Protein AF-A0A538D879-F1 (afdb_monomer)

Structure (mmCIF, N/CA/C/O backbone):
data_AF-A0A538D879-F1
#
_entry.id   AF-A0A538D879-F1
#
loop_
_atom_site.group_PDB
_atom_site.id
_atom_site.type_symbol
_atom_site.label_atom_id
_atom_site.label_alt_id
_atom_site.label_comp_id
_atom_site.label_asym_id
_atom_site.label_entity_id
_atom_site.label_seq_id
_atom_site.pdbx_PDB_ins_code
_atom_site.Cartn_x
_atom_site.Cartn_y
_atom_site.Cartn_z
_atom_site.occupancy
_atom_site.B_iso_or_equiv
_atom_site.auth_seq_id
_atom_site.auth_comp_id
_atom_site.auth_asym_id
_atom_site.auth_atom_id
_atom_site.pdbx_PDB_model_num
ATOM 1 N N . MET A 1 1 ? -11.101 14.309 -35.188 1.00 43.38 1 MET A N 1
ATOM 2 C CA . MET A 1 1 ? -10.071 13.669 -34.346 1.00 43.38 1 MET A CA 1
ATOM 3 C C . MET A 1 1 ? -10.654 13.557 -32.946 1.00 43.38 1 MET A C 1
ATOM 5 O O . MET A 1 1 ? -10.761 14.576 -32.281 1.00 43.38 1 MET A O 1
ATOM 9 N N . SER A 1 2 ? -1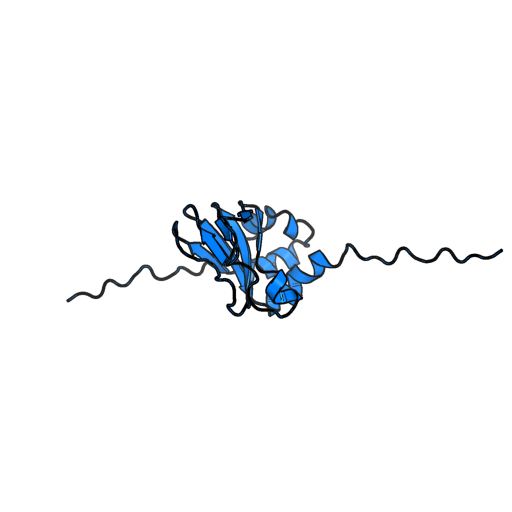1.163 12.385 -32.556 1.00 38.22 2 SER A N 1
ATOM 10 C CA . SER A 1 2 ? -11.728 12.187 -31.212 1.00 38.22 2 SER A CA 1
ATOM 11 C C . SER A 1 2 ? -10.610 11.841 -30.242 1.00 38.22 2 SER A C 1
ATOM 13 O O . SER A 1 2 ? -9.922 10.843 -30.437 1.00 38.22 2 SER A O 1
ATOM 15 N N . ALA A 1 3 ? -10.440 12.661 -29.209 1.00 38.84 3 ALA A N 1
ATOM 16 C CA . ALA A 1 3 ? -9.651 12.300 -28.045 1.00 38.84 3 ALA A CA 1
ATOM 17 C C . ALA A 1 3 ? -10.378 11.167 -27.306 1.00 38.84 3 ALA A C 1
ATOM 19 O O . ALA A 1 3 ? -11.510 11.340 -26.852 1.00 38.84 3 ALA A O 1
ATOM 20 N N . THR A 1 4 ? -9.750 9.996 -27.219 1.00 37.69 4 THR A N 1
ATOM 21 C CA . THR A 1 4 ? -10.202 8.920 -26.336 1.00 37.69 4 THR A CA 1
ATOM 22 C C . THR A 1 4 ? -10.008 9.401 -24.906 1.00 37.69 4 THR A C 1
ATOM 24 O O . THR A 1 4 ? -8.883 9.480 -24.418 1.00 37.69 4 THR A O 1
ATOM 27 N N . ILE A 1 5 ? -11.104 9.761 -24.242 1.00 48.84 5 ILE A N 1
ATOM 28 C CA . ILE A 1 5 ? -11.124 9.949 -22.794 1.00 48.84 5 ILE A CA 1
ATOM 29 C C . ILE A 1 5 ? -10.801 8.569 -22.210 1.00 48.84 5 ILE A C 1
ATOM 31 O O . ILE A 1 5 ? -11.618 7.651 -22.301 1.00 48.84 5 ILE A O 1
ATOM 35 N N . GLY A 1 6 ? -9.574 8.394 -21.710 1.00 40.31 6 GLY A N 1
ATOM 36 C CA . GLY A 1 6 ? -9.182 7.194 -20.972 1.00 40.31 6 GLY A CA 1
ATOM 37 C C . GLY A 1 6 ? -10.130 6.96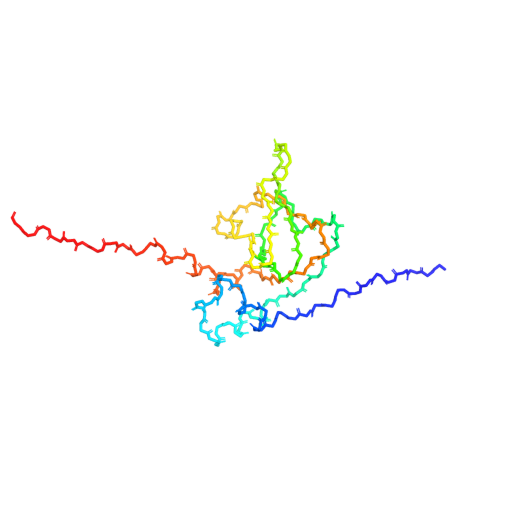0 -19.788 1.00 40.31 6 GLY A C 1
ATOM 38 O O . GLY A 1 6 ? -10.819 7.893 -19.366 1.00 40.31 6 GLY A O 1
ATOM 39 N N . PRO A 1 7 ? -10.224 5.728 -19.260 1.00 42.12 7 PRO A N 1
ATOM 40 C CA . PRO A 1 7 ? -11.117 5.436 -18.147 1.00 42.12 7 PRO A CA 1
ATOM 41 C C . PRO A 1 7 ? -10.826 6.395 -16.989 1.00 42.12 7 PRO A C 1
ATOM 43 O O . PRO A 1 7 ? -9.721 6.421 -16.456 1.00 42.12 7 PRO A O 1
ATOM 46 N N . VAL A 1 8 ? -11.822 7.206 -16.623 1.00 40.94 8 VAL A N 1
ATOM 47 C CA . VAL A 1 8 ? -11.763 8.053 -15.428 1.00 40.94 8 VAL A CA 1
ATOM 48 C C . VAL A 1 8 ? -11.567 7.115 -14.232 1.00 40.94 8 VAL A C 1
ATOM 50 O O . VAL A 1 8 ? -12.420 6.237 -14.042 1.00 40.94 8 VAL A O 1
ATOM 53 N N . PRO A 1 9 ? -10.485 7.244 -13.441 1.00 46.62 9 PRO A N 1
ATOM 54 C CA . PRO A 1 9 ? -10.294 6.426 -12.252 1.00 46.62 9 PRO A CA 1
ATOM 55 C C . PRO A 1 9 ? -11.502 6.610 -11.335 1.00 46.62 9 PRO A C 1
ATOM 57 O O . PRO A 1 9 ? -11.788 7.710 -10.860 1.00 46.62 9 PRO A O 1
ATOM 60 N N . ARG A 1 10 ? -12.275 5.542 -11.123 1.00 49.56 10 ARG A N 1
ATOM 61 C CA . ARG A 1 10 ? -13.370 5.564 -10.154 1.00 49.56 10 ARG A CA 1
ATOM 62 C C . ARG A 1 10 ? -12.740 5.445 -8.776 1.00 49.56 10 ARG A C 1
ATOM 64 O O . ARG A 1 10 ? -12.495 4.338 -8.311 1.00 49.56 10 ARG A O 1
ATOM 71 N N . PHE A 1 11 ? -12.465 6.580 -8.143 1.00 55.25 11 PHE A N 1
ATOM 72 C CA . PHE A 1 11 ? -12.052 6.619 -6.745 1.00 55.25 11 PHE A CA 1
ATOM 73 C C . PHE A 1 11 ? -13.199 6.088 -5.877 1.00 55.25 11 PHE A C 1
ATOM 75 O O . PHE A 1 11 ? -14.130 6.813 -5.536 1.00 55.25 11 PHE A O 1
ATOM 82 N N . ALA A 1 12 ? -13.165 4.798 -5.563 1.00 73.81 12 ALA A N 1
ATOM 83 C CA . ALA A 1 12 ? -14.036 4.192 -4.566 1.00 73.81 12 ALA A CA 1
ATOM 84 C C . ALA A 1 12 ? -13.294 4.166 -3.226 1.00 73.81 12 ALA A C 1
ATOM 86 O O . ALA A 1 12 ? -12.087 3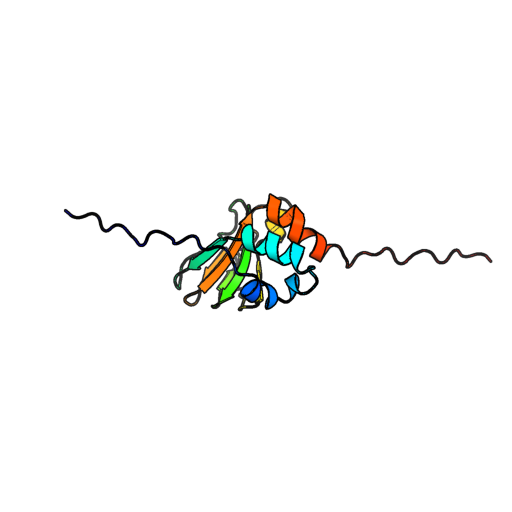.937 -3.194 1.00 73.81 12 ALA A O 1
ATOM 87 N N . THR A 1 13 ? -13.985 4.400 -2.113 1.00 82.12 13 THR A N 1
ATOM 88 C CA . THR A 1 13 ? -13.410 4.139 -0.785 1.00 82.12 13 THR A CA 1
ATOM 89 C C . THR A 1 13 ? -13.215 2.643 -0.582 1.00 82.12 13 THR A C 1
ATOM 91 O O . THR A 1 13 ? -13.950 1.836 -1.161 1.00 82.12 13 THR A O 1
ATOM 94 N N . ALA A 1 14 ? -12.245 2.266 0.249 1.00 84.56 14 ALA A N 1
ATOM 95 C CA . ALA A 1 14 ? -12.164 0.896 0.743 1.00 84.56 14 ALA A CA 1
ATOM 96 C C . ALA A 1 14 ? -13.411 0.564 1.574 1.00 84.56 14 ALA A C 1
ATOM 98 O O . ALA A 1 14 ? -14.027 1.441 2.184 1.00 84.56 14 ALA A O 1
ATOM 99 N N . THR A 1 15 ? -13.806 -0.705 1.596 1.00 89.75 15 THR A N 1
ATOM 100 C CA . THR A 1 15 ? -14.882 -1.164 2.481 1.00 89.75 15 THR A CA 1
ATOM 101 C C . THR A 1 15 ? -14.313 -1.751 3.766 1.00 89.75 15 THR A C 1
ATOM 103 O O . THR A 1 15 ? -13.246 -2.367 3.765 1.00 89.75 15 THR A O 1
ATOM 106 N N . VAL A 1 16 ? -15.066 -1.640 4.863 1.00 90.50 16 VAL A N 1
ATOM 107 C CA . VAL A 1 16 ? -14.719 -2.293 6.137 1.00 90.50 16 VAL A CA 1
ATOM 108 C C . VAL A 1 16 ? -14.520 -3.797 5.939 1.00 90.50 16 VAL A C 1
ATOM 110 O O . VAL A 1 16 ? -13.565 -4.356 6.454 1.00 90.50 16 VAL A O 1
ATOM 113 N N . THR A 1 17 ? -15.356 -4.447 5.125 1.00 90.38 17 THR A N 1
ATOM 114 C CA . THR A 1 17 ? -15.249 -5.883 4.819 1.00 90.38 17 THR A CA 1
ATOM 115 C C . THR A 1 17 ? -13.952 -6.259 4.098 1.00 90.38 17 THR A C 1
ATOM 117 O O . THR A 1 17 ? -13.442 -7.359 4.293 1.00 90.38 17 THR A O 1
ATOM 120 N N . GLU A 1 18 ? -13.426 -5.387 3.236 1.00 91.06 18 GLU A N 1
ATOM 121 C CA . GLU A 1 18 ? -12.132 -5.605 2.581 1.00 91.06 18 GLU A CA 1
ATOM 122 C C . GLU A 1 18 ? -10.985 -5.449 3.581 1.00 91.06 18 GLU A C 1
ATOM 124 O O . GLU A 1 18 ? -10.131 -6.332 3.664 1.00 91.06 18 GLU A O 1
ATOM 129 N N . LEU A 1 19 ? -10.993 -4.372 4.373 1.00 91.75 19 LEU A N 1
ATOM 130 C CA . LEU A 1 19 ? -9.934 -4.107 5.349 1.00 91.75 19 LEU A CA 1
ATOM 131 C C . LEU A 1 19 ? -9.934 -5.119 6.502 1.00 91.75 19 LEU A C 1
ATOM 133 O O . LEU A 1 19 ? -8.871 -5.552 6.932 1.00 91.75 19 LEU A O 1
ATOM 137 N N . ALA A 1 20 ? -11.107 -5.601 6.916 1.00 91.25 20 ALA A N 1
ATOM 138 C CA . ALA A 1 20 ? -11.283 -6.657 7.914 1.00 91.25 20 ALA A CA 1
ATOM 139 C C . ALA A 1 20 ? -10.789 -8.042 7.456 1.00 91.25 20 ALA A C 1
ATOM 141 O O . ALA A 1 20 ? -10.991 -9.019 8.167 1.00 91.25 20 ALA A O 1
ATOM 142 N N . ARG A 1 21 ? -10.183 -8.183 6.273 1.00 89.94 21 ARG A N 1
ATOM 143 C CA . ARG A 1 21 ? -9.474 -9.411 5.861 1.00 89.94 21 ARG A CA 1
ATOM 144 C C . ARG A 1 21 ? -7.959 -9.254 5.890 1.00 89.94 21 ARG A C 1
ATOM 146 O O . ARG A 1 21 ? -7.244 -10.235 5.711 1.00 89.94 21 ARG A O 1
ATOM 153 N N . ILE A 1 22 ? -7.475 -8.032 6.086 1.00 92.50 22 ILE A N 1
ATOM 154 C CA . ILE A 1 22 ? -6.054 -7.733 6.186 1.00 92.50 22 ILE A CA 1
ATOM 155 C C . ILE A 1 22 ? -5.625 -8.053 7.616 1.00 92.50 22 ILE A C 1
ATOM 157 O O . ILE A 1 22 ? -6.217 -7.540 8.567 1.00 92.50 22 ILE A O 1
ATOM 161 N N . GLY A 1 23 ? -4.606 -8.905 7.763 1.00 90.81 23 GLY A N 1
ATOM 162 C CA . GLY A 1 23 ? -4.100 -9.329 9.073 1.00 90.81 23 GLY A CA 1
ATOM 163 C C . GLY A 1 23 ? -3.700 -8.142 9.951 1.00 90.81 23 GLY A C 1
ATOM 164 O O . GLY A 1 23 ? -4.100 -8.085 11.106 1.00 90.81 23 GLY A O 1
ATOM 165 N N . LEU A 1 24 ? -3.027 -7.150 9.354 1.00 90.38 24 LEU A N 1
ATOM 166 C CA . LEU A 1 24 ? -2.605 -5.913 10.020 1.00 90.38 24 LEU A CA 1
ATOM 167 C C . LEU A 1 24 ? -3.765 -5.166 10.699 1.00 90.38 24 LEU A C 1
ATOM 169 O O . LEU A 1 24 ? -3.570 -4.551 11.734 1.00 90.38 24 LEU A O 1
ATOM 173 N N . PHE A 1 25 ? -4.974 -5.211 10.136 1.00 92.94 25 PHE A N 1
ATOM 174 C CA . PHE A 1 25 ? -6.107 -4.411 10.612 1.00 92.94 25 PHE A CA 1
ATOM 175 C C . PHE A 1 25 ? -7.082 -5.180 11.509 1.00 92.94 25 PHE A C 1
ATOM 177 O O . PHE A 1 25 ? -8.100 -4.617 11.907 1.00 92.94 25 PHE A O 1
ATOM 184 N N . GLN A 1 26 ? -6.800 -6.447 11.833 1.00 88.94 26 GLN A N 1
ATOM 185 C CA . GLN A 1 26 ? -7.667 -7.249 12.710 1.00 88.94 26 GLN A CA 1
ATOM 186 C C . GLN A 1 26 ? -7.748 -6.703 14.137 1.00 88.94 26 GLN A C 1
ATOM 188 O O . GLN A 1 26 ? -8.748 -6.912 14.817 1.00 88.94 26 GLN A O 1
ATOM 193 N N . GLU A 1 27 ? -6.701 -6.017 14.585 1.00 85.25 27 GLU A N 1
ATOM 194 C CA . GLU A 1 27 ? -6.583 -5.499 15.951 1.00 85.25 27 GLU A CA 1
ATOM 195 C C . GLU A 1 27 ? -7.295 -4.150 16.128 1.00 85.25 27 GLU A C 1
ATOM 197 O O . GLU A 1 27 ? -7.482 -3.675 17.248 1.00 85.25 27 GLU A O 1
ATOM 202 N N . LEU A 1 28 ? -7.749 -3.537 15.029 1.00 89.56 28 LEU A N 1
ATOM 203 C CA . LEU A 1 28 ? -8.440 -2.258 15.075 1.00 89.56 28 LEU A CA 1
ATOM 204 C C . LEU A 1 28 ? -9.888 -2.419 15.569 1.00 89.56 28 LEU A C 1
ATOM 206 O O . LEU A 1 28 ? -10.650 -3.216 15.010 1.00 89.56 28 LEU A O 1
ATOM 210 N N . PRO A 1 29 ? -10.337 -1.599 16.540 1.00 93.50 29 PRO A N 1
ATOM 211 C CA . PRO A 1 29 ? -11.747 -1.521 16.902 1.00 93.50 29 PRO A CA 1
ATOM 212 C C . PRO A 1 29 ? -12.617 -1.172 15.687 1.00 93.50 29 PRO A C 1
ATOM 214 O O . PRO A 1 29 ? -12.215 -0.379 14.835 1.00 93.50 29 PRO A O 1
ATOM 217 N N . GLY A 1 30 ? -13.845 -1.697 15.626 1.00 92.19 30 GLY A N 1
ATOM 218 C CA . GLY A 1 30 ? -14.718 -1.537 14.452 1.00 92.19 30 GLY A CA 1
ATOM 219 C C . GLY A 1 30 ? -14.972 -0.080 14.035 1.00 92.19 30 GLY A C 1
ATOM 220 O O . GLY A 1 30 ? -15.021 0.224 12.842 1.00 92.19 30 GLY A O 1
ATOM 221 N N . GLU A 1 31 ? -15.067 0.843 14.995 1.00 94.00 31 GLU A N 1
ATOM 222 C CA . GLU A 1 31 ? -15.184 2.281 14.710 1.00 94.00 31 GLU A CA 1
ATOM 223 C C . GLU A 1 31 ? -13.917 2.853 14.058 1.00 94.00 31 GLU A C 1
ATOM 225 O O . GLU A 1 31 ? -14.007 3.647 13.121 1.00 94.00 31 GLU A O 1
ATOM 230 N N . VAL A 1 32 ? -12.738 2.425 14.517 1.00 94.00 32 VAL A N 1
ATOM 231 C CA . VAL A 1 32 ? -11.442 2.847 13.967 1.00 94.00 32 VAL A CA 1
ATOM 232 C C . VAL A 1 32 ? -11.260 2.282 12.562 1.00 94.00 32 VAL A C 1
ATOM 234 O O . VAL A 1 32 ? -10.923 3.023 11.643 1.00 94.00 32 VAL A O 1
ATOM 237 N N . LEU A 1 33 ? -11.592 1.006 12.358 1.00 94.69 33 LEU A N 1
ATOM 238 C CA . LEU A 1 33 ? -11.558 0.372 11.041 1.00 94.69 33 LEU A CA 1
ATOM 239 C C . LEU A 1 33 ? -12.505 1.058 10.044 1.00 94.69 33 LEU A C 1
ATOM 241 O O . LEU A 1 33 ? -12.173 1.208 8.870 1.00 94.69 33 LEU A O 1
ATOM 245 N N . THR A 1 34 ? -13.668 1.520 10.513 1.00 94.31 34 THR A N 1
ATOM 246 C CA . THR A 1 34 ? -14.621 2.288 9.697 1.00 94.31 34 THR A CA 1
ATOM 247 C C . THR A 1 34 ? -14.044 3.636 9.275 1.00 94.31 34 THR A C 1
ATOM 249 O O . THR A 1 34 ? -14.138 4.004 8.103 1.00 94.31 34 THR A O 1
ATOM 252 N N . LYS A 1 35 ? -13.405 4.362 10.200 1.00 94.75 35 LYS A N 1
ATOM 253 C CA . LYS A 1 35 ? -12.722 5.626 9.887 1.00 94.75 35 LYS A CA 1
ATOM 254 C C . LYS A 1 35 ? -11.578 5.413 8.897 1.00 94.75 35 LYS A C 1
ATOM 256 O O . LYS A 1 35 ? -11.506 6.125 7.899 1.00 94.75 35 LYS A O 1
ATOM 261 N N . LEU A 1 36 ? -10.748 4.393 9.117 1.00 94.69 36 LEU A N 1
ATOM 262 C CA . LEU A 1 36 ? -9.672 4.031 8.198 1.00 94.69 36 LEU A CA 1
ATOM 263 C C . LEU A 1 36 ? -10.219 3.711 6.798 1.00 94.69 36 LEU A C 1
ATOM 265 O O . LEU A 1 36 ? -9.734 4.260 5.814 1.00 94.69 36 LEU A O 1
ATOM 269 N N . ALA A 1 37 ? -11.280 2.905 6.693 1.00 93.94 37 ALA A N 1
ATOM 270 C CA . ALA A 1 37 ? -11.911 2.571 5.414 1.00 93.94 37 ALA A CA 1
ATOM 271 C C . ALA A 1 37 ? -12.391 3.809 4.635 1.00 93.94 37 ALA A C 1
ATOM 273 O O . ALA A 1 37 ? -12.209 3.880 3.419 1.00 93.94 37 ALA A O 1
ATOM 274 N N . HIS A 1 38 ? -12.955 4.807 5.324 1.00 94.06 38 HIS A N 1
ATOM 275 C CA . HIS A 1 38 ? -13.380 6.066 4.703 1.00 94.06 38 HIS A CA 1
ATOM 276 C C . HIS A 1 38 ? -12.214 6.922 4.191 1.00 94.06 38 HIS A C 1
ATOM 278 O O . HIS A 1 38 ? -12.373 7.615 3.182 1.00 94.06 38 HIS A O 1
ATOM 284 N N . ASN A 1 39 ? -11.058 6.853 4.854 1.00 94.88 39 ASN A N 1
ATOM 285 C CA . ASN A 1 39 ? -9.853 7.590 4.471 1.00 94.88 39 ASN A CA 1
ATOM 286 C C . ASN A 1 39 ? -8.961 6.828 3.477 1.00 94.88 39 ASN A C 1
ATOM 288 O O . ASN A 1 39 ? -8.031 7.402 2.918 1.00 94.88 39 ASN A O 1
ATOM 292 N N . MET A 1 40 ? -9.261 5.558 3.190 1.00 94.50 40 MET A N 1
ATOM 293 C CA . MET A 1 40 ? -8.549 4.785 2.176 1.00 94.50 40 MET A CA 1
ATOM 294 C C . MET A 1 40 ? -9.204 4.887 0.794 1.00 94.50 40 MET A C 1
ATOM 296 O O . MET A 1 40 ? -10.421 4.750 0.631 1.00 94.50 40 MET A O 1
ATOM 300 N N . ARG A 1 41 ? -8.380 5.065 -0.240 1.00 94.06 41 ARG A N 1
ATOM 301 C CA . ARG A 1 41 ? -8.793 5.113 -1.648 1.00 94.06 41 ARG A CA 1
ATOM 302 C C . ARG A 1 41 ? -8.435 3.820 -2.358 1.00 94.06 41 ARG A C 1
ATOM 304 O O . ARG A 1 41 ? -7.308 3.350 -2.265 1.00 94.06 41 ARG A O 1
ATOM 311 N N . ARG A 1 42 ? -9.396 3.254 -3.088 1.00 94.12 42 ARG A N 1
ATOM 312 C CA . ARG A 1 42 ? -9.182 2.091 -3.951 1.00 94.12 42 ARG A CA 1
ATOM 313 C C . ARG A 1 42 ? -8.631 2.530 -5.300 1.00 94.12 42 ARG A C 1
ATOM 315 O O . ARG A 1 42 ? -9.113 3.506 -5.877 1.00 94.12 42 ARG A O 1
ATOM 322 N N . ALA A 1 43 ? -7.686 1.756 -5.815 1.00 92.38 43 ALA A N 1
ATOM 323 C CA . ALA A 1 43 ? -7.138 1.915 -7.154 1.00 92.38 43 ALA A CA 1
ATOM 324 C C . ALA A 1 43 ? -6.969 0.547 -7.822 1.00 92.38 43 ALA A C 1
ATOM 326 O O . ALA A 1 43 ? -6.501 -0.402 -7.191 1.00 92.38 43 ALA A O 1
ATOM 327 N N . ASP A 1 44 ? -7.339 0.463 -9.099 1.00 95.12 44 ASP A N 1
ATOM 328 C CA . ASP A 1 44 ? -7.059 -0.690 -9.950 1.00 95.12 44 ASP A CA 1
ATOM 329 C C . ASP A 1 44 ? -5.830 -0.392 -10.816 1.00 95.12 44 ASP A C 1
ATOM 331 O O . ASP A 1 44 ? -5.723 0.684 -11.404 1.00 95.12 44 ASP A O 1
ATOM 335 N N . VAL A 1 45 ? -4.914 -1.354 -10.892 1.00 94.00 45 VAL A N 1
ATOM 336 C CA . VAL A 1 45 ? -3.620 -1.247 -11.572 1.00 94.00 45 VAL A CA 1
ATOM 337 C C . VAL A 1 45 ? -3.490 -2.392 -12.573 1.00 94.00 45 VAL A C 1
ATOM 339 O O . VAL A 1 45 ? -3.765 -3.556 -12.245 1.00 94.00 45 VAL A O 1
ATOM 342 N N . ALA A 1 46 ? -3.106 -2.070 -13.809 1.00 96.50 46 ALA A N 1
ATOM 343 C CA . ALA A 1 46 ? -2.966 -3.065 -14.862 1.00 96.50 46 ALA A CA 1
ATOM 344 C C . ALA A 1 46 ? -1.667 -3.882 -14.696 1.00 96.50 46 ALA A C 1
ATOM 346 O O . ALA A 1 46 ? -0.711 -3.420 -14.074 1.00 96.50 46 ALA A O 1
ATOM 347 N N . PRO A 1 47 ? -1.601 -5.112 -15.240 1.00 97.00 47 PRO A N 1
ATOM 348 C CA . PRO A 1 47 ? -0.358 -5.878 -15.265 1.00 97.00 47 PRO A CA 1
ATOM 349 C C . PRO A 1 47 ? 0.764 -5.108 -15.968 1.00 97.00 47 PRO A C 1
ATOM 351 O O . PRO A 1 47 ? 0.566 -4.604 -17.069 1.00 97.00 47 PRO A O 1
ATOM 354 N N . GLY A 1 48 ? 1.948 -5.093 -15.365 1.00 94.06 48 GLY A N 1
ATOM 355 C CA . GLY A 1 48 ? 3.133 -4.401 -15.864 1.00 94.06 48 GLY A CA 1
ATOM 356 C C . GLY A 1 48 ? 3.252 -2.946 -15.411 1.00 94.06 48 GLY A C 1
ATOM 357 O O . GLY A 1 48 ? 4.348 -2.397 -15.500 1.00 94.06 48 GLY A O 1
ATOM 358 N N . ASP A 1 49 ? 2.184 -2.342 -14.883 1.00 94.38 49 ASP A N 1
ATOM 359 C CA . ASP A 1 49 ? 2.226 -0.946 -14.451 1.00 94.38 49 ASP A CA 1
ATOM 360 C C . ASP A 1 49 ? 2.963 -0.804 -13.105 1.00 94.38 49 ASP A C 1
ATOM 362 O O . ASP A 1 49 ? 2.739 -1.597 -12.171 1.00 94.38 49 ASP A O 1
ATOM 366 N N . PRO A 1 50 ? 3.846 0.206 -12.973 1.00 94.56 50 PRO A N 1
ATOM 367 C CA . PRO A 1 50 ? 4.466 0.532 -11.701 1.00 94.56 50 PRO A CA 1
ATOM 368 C C . PRO A 1 50 ? 3.430 1.145 -10.753 1.00 94.56 50 PRO A C 1
ATOM 370 O O . PRO A 1 50 ? 2.596 1.953 -11.150 1.00 94.56 50 PRO A O 1
ATOM 373 N N . ILE A 1 51 ? 3.508 0.762 -9.482 1.00 95.00 51 ILE A N 1
ATOM 374 C CA . ILE A 1 51 ? 2.675 1.304 -8.405 1.00 95.00 51 ILE A CA 1
ATOM 375 C C . ILE A 1 51 ? 3.442 2.379 -7.634 1.00 95.00 51 ILE A C 1
ATOM 377 O O . ILE A 1 51 ? 2.896 3.432 -7.329 1.00 95.00 51 ILE A O 1
ATOM 381 N N . VAL A 1 52 ? 4.712 2.107 -7.329 1.00 94.12 52 VAL A N 1
ATOM 382 C CA . VAL A 1 52 ? 5.680 3.080 -6.806 1.00 94.12 52 VAL A CA 1
ATOM 383 C C . VAL A 1 52 ? 7.039 2.792 -7.429 1.00 94.12 52 VAL A C 1
ATOM 385 O O . VAL A 1 52 ? 7.336 1.627 -7.728 1.00 94.12 52 VAL A O 1
ATOM 388 N N . LEU A 1 53 ? 7.871 3.817 -7.598 1.00 93.00 53 LEU A N 1
ATOM 389 C CA . LEU A 1 53 ? 9.247 3.650 -8.054 1.00 93.00 53 LEU A CA 1
ATOM 390 C C . LEU A 1 53 ? 10.231 3.977 -6.933 1.00 93.00 53 LEU A C 1
ATOM 392 O O . LEU A 1 53 ? 10.023 4.886 -6.134 1.00 93.00 53 LEU A O 1
ATOM 396 N N . GLU A 1 54 ? 11.316 3.213 -6.869 1.00 92.94 54 GLU A N 1
ATOM 397 C CA . GLU A 1 54 ? 12.434 3.506 -5.979 1.00 92.94 54 GLU A CA 1
ATOM 398 C C . GLU A 1 54 ? 13.004 4.904 -6.232 1.00 92.94 54 GLU A C 1
ATOM 400 O O . GLU A 1 54 ? 13.122 5.346 -7.374 1.00 92.94 54 GLU A O 1
ATOM 405 N N . GLY A 1 55 ? 13.390 5.581 -5.152 1.00 92.88 55 GLY A N 1
ATOM 406 C CA . GLY A 1 55 ? 13.961 6.923 -5.193 1.00 92.88 55 GLY A CA 1
ATOM 407 C C . GLY A 1 55 ? 12.927 8.045 -5.280 1.00 92.88 55 GLY A C 1
ATOM 408 O O . GLY A 1 55 ? 13.291 9.195 -5.047 1.00 92.88 55 GLY A O 1
ATOM 409 N N . GLU A 1 56 ? 11.654 7.740 -5.547 1.00 91.25 56 GLU A N 1
ATOM 410 C CA . GLU A 1 56 ? 10.574 8.728 -5.473 1.00 91.25 56 GLU A CA 1
ATOM 411 C C . GLU A 1 56 ? 10.220 9.065 -4.022 1.00 91.25 56 GLU A C 1
ATOM 413 O O . GLU A 1 56 ? 10.458 8.279 -3.098 1.00 91.25 56 GLU A O 1
ATOM 418 N N . GLU A 1 57 ? 9.622 10.235 -3.804 1.00 90.94 57 GLU A N 1
ATOM 419 C CA . GLU A 1 57 ? 9.070 10.572 -2.495 1.00 90.94 57 GLU A CA 1
ATOM 420 C C . GLU A 1 57 ? 7.939 9.603 -2.128 1.00 90.94 57 GLU A C 1
ATOM 422 O O . GLU A 1 57 ? 7.078 9.257 -2.939 1.00 90.94 57 GLU A O 1
ATOM 427 N N . GLY A 1 58 ? 7.970 9.111 -0.888 1.00 83.44 58 GLY A N 1
ATOM 428 C CA . GLY A 1 58 ? 6.945 8.219 -0.374 1.00 83.44 58 GLY A CA 1
ATOM 429 C C . GLY A 1 58 ? 5.967 8.949 0.525 1.00 83.44 58 GLY A C 1
ATOM 430 O O . GLY A 1 58 ? 6.299 9.262 1.661 1.00 83.44 58 GLY A O 1
ATOM 431 N N . ASP A 1 59 ? 4.755 9.162 0.029 1.00 89.00 59 ASP A N 1
ATOM 432 C CA . ASP A 1 59 ? 3.682 9.912 0.695 1.00 89.00 59 ASP A CA 1
ATOM 433 C C . ASP A 1 59 ? 2.458 9.050 1.065 1.00 89.00 59 ASP A C 1
ATOM 435 O O . ASP A 1 59 ? 1.661 9.439 1.915 1.00 89.00 59 ASP A O 1
ATOM 439 N N . HIS A 1 60 ? 2.344 7.857 0.474 1.00 93.50 60 HIS A N 1
ATOM 440 C CA . HIS A 1 60 ? 1.244 6.918 0.711 1.00 93.50 60 HIS A CA 1
ATOM 441 C C . HIS A 1 60 ? 1.691 5.553 1.245 1.00 93.50 60 HIS A C 1
ATOM 443 O O . HIS A 1 60 ? 2.776 5.049 0.921 1.00 93.50 60 HIS A O 1
ATOM 449 N N . PHE A 1 61 ? 0.795 4.929 2.003 1.00 96.25 61 PHE A N 1
ATOM 450 C CA . PHE A 1 61 ? 0.821 3.523 2.393 1.00 96.25 61 PHE A CA 1
ATOM 451 C C . PHE A 1 61 ? -0.180 2.727 1.548 1.00 96.25 61 PHE A C 1
ATOM 453 O O . PHE A 1 61 ? -1.226 3.260 1.178 1.00 96.25 61 PHE A O 1
ATOM 460 N N . TYR A 1 62 ? 0.118 1.458 1.257 1.00 96.88 62 TYR A N 1
ATOM 461 C CA . TYR A 1 62 ? -0.693 0.617 0.375 1.00 96.88 62 TYR A CA 1
ATOM 462 C C . TYR A 1 62 ? -0.959 -0.763 0.977 1.00 96.88 62 TYR A C 1
ATOM 464 O O . TYR A 1 62 ? -0.050 -1.405 1.500 1.00 96.88 62 TYR A O 1
ATOM 472 N N . VAL A 1 63 ? -2.181 -1.264 0.792 1.00 97.12 63 VAL A N 1
ATOM 473 C CA . VAL A 1 63 ? -2.559 -2.663 1.038 1.00 97.12 63 VAL A CA 1
ATOM 474 C C . VAL A 1 63 ? -3.080 -3.313 -0.235 1.00 97.12 63 VAL A C 1
ATOM 476 O O . VAL A 1 63 ? -3.773 -2.685 -1.041 1.00 97.12 63 VAL A O 1
ATOM 479 N N . ILE A 1 64 ? -2.773 -4.594 -0.410 1.00 96.81 64 ILE A N 1
ATOM 480 C CA . ILE A 1 64 ? -3.201 -5.365 -1.574 1.00 96.81 64 ILE A CA 1
ATOM 481 C C . ILE A 1 64 ? -4.539 -6.025 -1.254 1.00 96.81 64 ILE A C 1
ATOM 483 O O . ILE A 1 64 ? -4.619 -6.935 -0.430 1.00 96.81 64 ILE A O 1
ATOM 487 N N . LEU A 1 65 ? -5.598 -5.591 -1.939 1.00 95.56 65 LEU A N 1
ATOM 488 C CA . LEU A 1 65 ? -6.932 -6.183 -1.803 1.00 95.56 65 LEU A CA 1
ATOM 489 C C . LEU A 1 65 ? -7.098 -7.403 -2.713 1.00 95.56 65 LEU A C 1
ATOM 491 O O . LEU A 1 65 ? -7.756 -8.381 -2.357 1.00 95.56 65 LEU A O 1
ATOM 495 N N . ARG A 1 66 ? -6.505 -7.347 -3.909 1.00 96.25 66 ARG A N 1
ATOM 496 C CA . ARG A 1 66 ? -6.530 -8.415 -4.914 1.00 96.25 66 ARG A CA 1
ATOM 497 C C . ARG A 1 66 ? -5.325 -8.282 -5.838 1.00 96.25 66 ARG A C 1
ATOM 499 O O . ARG A 1 66 ? -4.945 -7.170 -6.171 1.00 96.25 66 ARG A O 1
ATOM 506 N N . GLY A 1 67 ? -4.798 -9.401 -6.326 1.00 96.50 67 GLY A N 1
ATOM 507 C CA . GLY A 1 67 ? -3.748 -9.420 -7.345 1.00 96.50 67 GLY A CA 1
ATOM 508 C C . GLY A 1 67 ? -2.435 -9.996 -6.832 1.00 96.50 67 GLY A C 1
ATOM 509 O O . GLY A 1 67 ? -2.420 -10.796 -5.899 1.00 96.50 67 GLY A O 1
ATOM 510 N N . LEU A 1 68 ? -1.347 -9.623 -7.493 1.00 97.56 68 LEU A N 1
ATOM 511 C CA . LEU A 1 68 ? 0.011 -10.066 -7.204 1.00 97.56 68 LEU A CA 1
ATOM 512 C C . LEU A 1 68 ? 0.957 -8.975 -7.694 1.00 97.56 68 LEU A C 1
ATOM 514 O O . LEU A 1 68 ? 0.882 -8.580 -8.859 1.00 97.56 68 LEU A O 1
ATOM 518 N N . VAL A 1 69 ? 1.850 -8.517 -6.823 1.00 96.94 69 VAL A N 1
ATOM 519 C CA . VAL A 1 69 ? 2.829 -7.475 -7.151 1.00 96.94 69 VAL A CA 1
ATOM 520 C C . VAL A 1 69 ? 4.242 -7.959 -6.850 1.00 96.94 69 VAL A C 1
ATOM 522 O O . VAL A 1 69 ? 4.455 -8.802 -5.975 1.00 96.94 69 VAL A O 1
ATOM 525 N N . ALA A 1 70 ? 5.211 -7.429 -7.584 1.00 96.25 70 ALA A N 1
ATOM 526 C CA . ALA A 1 70 ? 6.629 -7.676 -7.384 1.00 96.25 70 ALA A CA 1
ATOM 527 C C . ALA A 1 7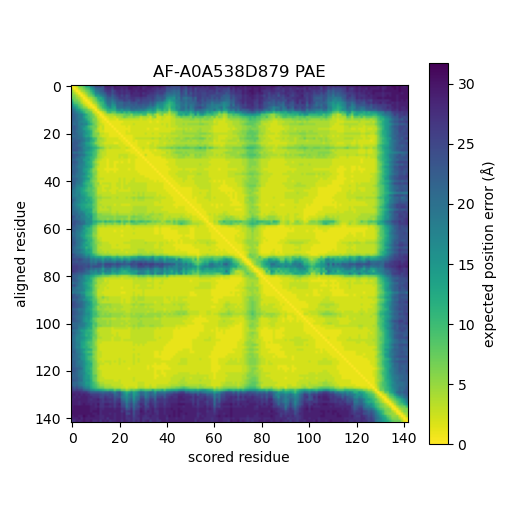0 ? 7.300 -6.444 -6.785 1.00 96.25 70 ALA A C 1
ATOM 529 O O . ALA A 1 70 ? 7.080 -5.334 -7.260 1.00 96.25 70 ALA A O 1
ATOM 530 N N . VAL A 1 71 ? 8.150 -6.662 -5.785 1.00 95.19 71 VAL A N 1
ATOM 531 C CA . VAL A 1 71 ? 9.034 -5.654 -5.196 1.00 95.19 71 VAL A CA 1
ATOM 532 C C . VAL A 1 71 ? 10.438 -5.853 -5.759 1.00 95.19 71 VAL A C 1
ATOM 534 O O . VAL A 1 71 ? 10.964 -6.969 -5.724 1.00 95.19 71 VAL A O 1
ATOM 537 N N . SER A 1 72 ? 11.060 -4.791 -6.255 1.00 91.88 72 SER A N 1
ATOM 538 C CA . SER A 1 72 ? 12.404 -4.815 -6.845 1.00 91.88 72 SER A CA 1
ATOM 539 C C . SER A 1 72 ? 13.214 -3.595 -6.430 1.00 91.88 72 SER A C 1
ATOM 541 O O . SER A 1 72 ? 12.647 -2.521 -6.265 1.00 91.88 72 SER A O 1
ATOM 543 N N . ASN A 1 73 ? 14.533 -3.743 -6.342 1.00 84.50 73 ASN A N 1
ATOM 544 C CA . ASN A 1 73 ? 15.454 -2.654 -6.027 1.00 84.50 73 ASN A CA 1
ATOM 545 C C . ASN A 1 73 ? 16.401 -2.431 -7.216 1.00 84.50 73 ASN A C 1
ATOM 547 O O . ASN A 1 73 ? 16.809 -3.401 -7.867 1.00 84.50 73 ASN A O 1
ATOM 551 N N . GLN A 1 74 ? 16.793 -1.191 -7.488 1.00 70.38 74 GLN A N 1
ATOM 552 C CA . GLN A 1 74 ? 17.817 -0.862 -8.463 1.00 70.38 74 GLN A CA 1
ATOM 553 C C . GLN A 1 74 ? 19.133 -1.542 -8.059 1.00 70.38 74 GLN A C 1
ATOM 555 O O . GLN A 1 74 ? 19.598 -1.441 -6.927 1.00 70.38 74 GLN A O 1
ATOM 560 N N . GLY A 1 75 ? 19.710 -2.304 -8.991 1.00 64.81 75 GLY A N 1
ATOM 561 C CA . GLY A 1 75 ? 20.937 -3.080 -8.770 1.00 64.81 75 GLY A CA 1
ATOM 562 C C . GLY A 1 75 ? 20.732 -4.532 -8.315 1.00 64.81 75 GLY A C 1
ATOM 563 O O . GLY A 1 75 ? 21.708 -5.275 -8.242 1.00 64.81 75 GLY A O 1
ATOM 564 N N . GLY A 1 76 ? 19.495 -4.976 -8.059 1.00 59.75 76 GLY A N 1
ATOM 565 C CA . GLY A 1 76 ? 19.177 -6.388 -7.818 1.00 59.75 76 GLY A CA 1
ATOM 566 C C . GLY A 1 76 ? 18.898 -7.162 -9.113 1.00 59.75 76 GLY A C 1
ATOM 567 O O . GLY A 1 76 ? 18.169 -6.688 -9.983 1.00 59.75 76 GLY A O 1
ATOM 568 N N . LEU A 1 77 ? 19.434 -8.382 -9.247 1.00 56.16 77 LEU A N 1
ATOM 569 C CA . LEU A 1 77 ? 19.042 -9.311 -10.317 1.00 56.16 77 LEU A CA 1
ATOM 570 C C . LEU A 1 77 ? 17.655 -9.908 -10.000 1.00 56.16 77 LEU A C 1
ATOM 572 O O . LEU A 1 77 ? 17.555 -10.989 -9.425 1.00 56.16 77 LEU A O 1
ATOM 576 N N . GLY A 1 78 ? 16.586 -9.200 -10.374 1.00 60.00 78 GLY A N 1
ATOM 577 C CA . GLY A 1 78 ? 15.197 -9.681 -10.297 1.00 60.00 78 GLY A CA 1
ATOM 578 C C . GLY A 1 78 ? 14.395 -9.224 -9.064 1.00 60.00 78 GLY A C 1
ATOM 579 O O . GLY A 1 78 ? 14.906 -8.487 -8.218 1.00 60.00 78 GLY A O 1
ATOM 580 N N . PRO A 1 79 ? 13.106 -9.620 -8.969 1.00 64.56 79 PRO A N 1
ATOM 581 C CA . PRO A 1 79 ? 12.232 -9.219 -7.871 1.00 64.56 79 PRO A CA 1
ATOM 582 C C . PRO A 1 79 ? 12.685 -9.852 -6.554 1.00 64.56 79 PRO A C 1
ATOM 584 O O . PRO A 1 79 ? 12.843 -11.067 -6.445 1.00 64.56 79 PRO A O 1
ATOM 587 N N . ARG A 1 80 ? 12.851 -9.016 -5.530 1.00 77.25 80 ARG A N 1
ATOM 588 C CA . ARG A 1 80 ? 13.287 -9.424 -4.191 1.00 77.25 80 ARG A CA 1
ATOM 589 C C . ARG A 1 80 ? 12.185 -10.159 -3.435 1.00 77.25 80 ARG A C 1
ATOM 591 O O . ARG A 1 80 ? 12.468 -11.031 -2.618 1.00 77.25 80 ARG A O 1
ATOM 598 N N . ARG A 1 81 ? 10.927 -9.782 -3.679 1.00 90.56 81 ARG A N 1
ATOM 599 C CA . ARG A 1 81 ? 9.757 -10.347 -3.002 1.00 90.56 81 ARG A CA 1
ATOM 600 C C . ARG A 1 81 ? 8.509 -10.197 -3.864 1.00 90.56 81 ARG A C 1
ATOM 602 O O . ARG A 1 81 ? 8.370 -9.223 -4.596 1.00 90.56 81 ARG A O 1
ATOM 609 N N . MET A 1 82 ? 7.594 -11.153 -3.748 1.00 95.31 82 MET A N 1
ATOM 610 C CA . MET A 1 82 ? 6.232 -11.039 -4.268 1.00 95.31 82 MET A CA 1
ATOM 611 C C . MET A 1 82 ? 5.277 -10.786 -3.106 1.00 95.31 82 MET A C 1
ATOM 613 O O . MET A 1 82 ? 5.411 -11.436 -2.068 1.00 95.31 82 MET A O 1
ATOM 617 N N . LEU A 1 83 ? 4.327 -9.874 -3.292 1.00 96.88 83 LEU A N 1
ATOM 618 C CA . LEU A 1 83 ? 3.292 -9.555 -2.310 1.00 96.88 83 LEU A CA 1
ATOM 619 C C . LEU A 1 83 ? 1.909 -9.912 -2.869 1.00 96.88 83 LEU A C 1
ATOM 621 O O . LEU A 1 83 ? 1.641 -9.755 -4.065 1.00 96.88 83 LEU A O 1
ATOM 625 N N . ARG A 1 84 ? 1.054 -10.442 -1.999 1.00 96.94 84 ARG A N 1
ATOM 626 C CA . ARG A 1 84 ? -0.246 -11.063 -2.279 1.00 96.94 84 ARG A CA 1
ATOM 627 C C . ARG A 1 84 ? -1.369 -10.337 -1.529 1.00 96.94 84 ARG A C 1
ATOM 629 O O . ARG A 1 84 ? -1.086 -9.466 -0.712 1.00 96.94 84 ARG A O 1
ATOM 636 N N . PRO A 1 85 ? -2.649 -10.668 -1.778 1.00 96.75 85 PRO A N 1
ATOM 637 C CA . PRO A 1 85 ? -3.749 -10.059 -1.040 1.00 96.75 85 PRO A CA 1
ATOM 638 C C . PRO A 1 85 ? -3.582 -10.263 0.467 1.00 96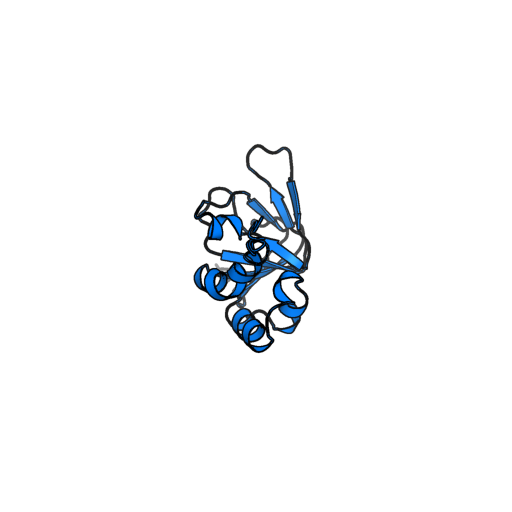.75 85 PRO A C 1
ATOM 640 O O . PRO A 1 85 ? -3.301 -11.380 0.899 1.00 96.75 85 PRO A O 1
ATOM 643 N N . GLY A 1 86 ? -3.745 -9.193 1.242 1.00 94.88 86 GLY A N 1
ATOM 644 C CA . GLY A 1 86 ? -3.428 -9.175 2.674 1.00 94.88 86 GLY A CA 1
ATOM 645 C C . GLY A 1 86 ? -2.066 -8.565 3.011 1.00 94.88 86 GLY A C 1
ATOM 646 O O . GLY A 1 86 ? -1.907 -8.056 4.118 1.00 94.88 86 GLY A O 1
ATOM 647 N N . ASP A 1 87 ? -1.118 -8.561 2.071 1.00 96.19 87 ASP A N 1
ATOM 648 C CA . ASP A 1 87 ? 0.172 -7.895 2.253 1.00 96.19 87 ASP A CA 1
ATOM 649 C C . ASP A 1 87 ? 0.054 -6.377 2.025 1.00 96.19 87 ASP A C 1
ATOM 651 O O . ASP A 1 87 ? -0.890 -5.873 1.404 1.00 96.19 87 ASP A O 1
ATOM 655 N N . TYR A 1 88 ? 1.058 -5.647 2.505 1.00 95.94 88 TYR A N 1
ATOM 656 C CA . TYR A 1 88 ? 1.154 -4.194 2.428 1.00 95.94 88 TYR A CA 1
ATOM 657 C C . TYR A 1 88 ? 2.574 -3.740 2.075 1.00 95.94 88 TYR A C 1
ATOM 659 O O . TYR A 1 88 ? 3.520 -4.529 2.126 1.00 95.94 88 TYR A O 1
ATOM 667 N N . PHE A 1 89 ? 2.714 -2.472 1.690 1.00 95.69 89 PHE A N 1
ATOM 668 C CA . PHE A 1 89 ? 4.006 -1.836 1.439 1.00 95.69 89 PHE A CA 1
ATOM 669 C C . PHE A 1 89 ? 3.922 -0.307 1.553 1.00 95.69 89 PHE A C 1
ATOM 671 O O . PHE A 1 89 ? 2.847 0.295 1.518 1.00 95.69 89 PHE A O 1
ATOM 678 N N . GLY A 1 90 ? 5.091 0.330 1.621 1.00 92.50 90 GLY A N 1
ATOM 679 C CA . GLY A 1 90 ? 5.242 1.786 1.627 1.00 92.50 90 GLY A CA 1
ATOM 680 C C . GLY A 1 90 ? 5.408 2.399 3.020 1.00 92.50 90 GLY A C 1
ATOM 681 O O . GLY A 1 90 ? 5.660 3.595 3.125 1.00 92.50 90 GLY A O 1
ATOM 682 N N . GLU A 1 91 ? 5.356 1.578 4.065 1.00 94.25 91 GLU A N 1
ATOM 683 C CA . GLU A 1 91 ? 5.539 1.925 5.474 1.00 94.25 91 GLU A CA 1
ATOM 684 C C . GLU A 1 91 ? 6.942 2.459 5.786 1.00 94.25 91 GLU A C 1
ATOM 686 O O . GLU A 1 91 ? 7.092 3.369 6.602 1.00 94.25 91 GLU A O 1
ATOM 691 N N . VAL A 1 92 ? 7.975 1.938 5.112 1.00 90.94 92 VAL A N 1
ATOM 692 C CA . VAL A 1 92 ? 9.373 2.323 5.373 1.00 90.94 92 VAL A CA 1
ATOM 693 C C . VAL A 1 92 ? 9.606 3.797 5.058 1.00 90.94 92 VAL A C 1
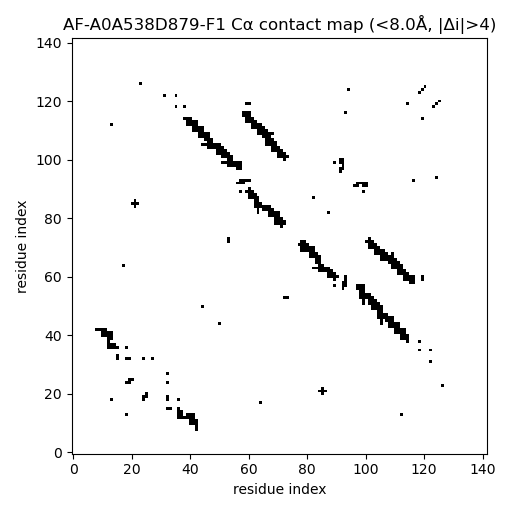ATOM 695 O O . VAL A 1 92 ? 10.159 4.517 5.887 1.00 90.94 92 VAL A O 1
ATOM 698 N N . ALA A 1 93 ? 9.153 4.254 3.887 1.00 90.50 93 ALA A N 1
ATOM 699 C CA . ALA A 1 93 ? 9.337 5.637 3.447 1.00 90.50 93 ALA A CA 1
ATOM 700 C C . ALA A 1 93 ? 8.650 6.629 4.402 1.00 90.50 93 ALA A C 1
ATOM 702 O O . ALA A 1 93 ? 9.243 7.635 4.787 1.00 90.50 93 ALA A O 1
ATOM 703 N N . LEU A 1 94 ? 7.442 6.287 4.865 1.00 90.88 94 LEU A N 1
ATOM 704 C CA . LEU A 1 94 ? 6.664 7.106 5.798 1.00 90.88 94 LEU A CA 1
ATOM 705 C C . LEU A 1 94 ? 7.248 7.141 7.213 1.00 90.88 94 LEU A C 1
ATOM 707 O O . LEU A 1 94 ? 7.179 8.171 7.886 1.00 90.88 94 LEU A O 1
ATOM 711 N N . THR A 1 95 ? 7.809 6.019 7.665 1.00 89.56 95 THR A N 1
ATOM 712 C CA . THR A 1 95 ? 8.335 5.864 9.028 1.00 89.56 95 THR A CA 1
ATOM 713 C C . THR A 1 95 ? 9.714 6.497 9.165 1.00 89.56 95 THR A C 1
ATOM 715 O O . THR A 1 95 ? 9.972 7.238 10.115 1.00 89.56 95 THR A O 1
ATOM 718 N N . MET A 1 96 ? 10.595 6.222 8.201 1.00 88.12 96 MET A N 1
ATOM 719 C CA . MET A 1 96 ? 11.991 6.661 8.219 1.00 88.12 96 MET A CA 1
ATOM 720 C C . MET A 1 96 ? 12.195 8.033 7.564 1.00 88.12 96 MET A C 1
ATOM 722 O O . MET A 1 96 ? 13.289 8.575 7.663 1.00 88.12 96 MET A O 1
ATOM 726 N N . HIS A 1 97 ? 11.162 8.607 6.933 1.00 88.25 97 HIS A N 1
ATOM 727 C CA . HIS A 1 97 ? 11.236 9.875 6.194 1.00 88.25 97 HIS A CA 1
ATOM 728 C C . HIS A 1 97 ? 12.325 9.845 5.110 1.00 88.25 97 HIS A C 1
ATOM 730 O O . HIS A 1 97 ? 13.146 10.753 4.985 1.00 88.25 97 HIS A O 1
ATOM 736 N N . VAL A 1 98 ? 12.335 8.757 4.340 1.00 91.00 98 VAL A N 1
ATOM 737 C CA . VAL A 1 98 ? 13.274 8.514 3.238 1.00 91.00 98 VAL A CA 1
ATOM 738 C C . VAL A 1 98 ? 12.503 8.281 1.939 1.00 91.00 98 VAL A C 1
ATOM 740 O O . VAL A 1 98 ? 11.334 7.885 1.996 1.00 91.00 98 VAL A O 1
ATOM 743 N N . PRO A 1 99 ? 13.131 8.471 0.764 1.00 93.81 99 PRO A N 1
ATOM 744 C CA . PRO A 1 99 ? 12.539 8.059 -0.504 1.00 93.81 99 PRO A CA 1
ATOM 745 C C . PRO A 1 99 ? 12.157 6.573 -0.519 1.00 93.81 99 PRO A C 1
ATOM 747 O O . PRO A 1 99 ? 12.649 5.771 0.283 1.00 93.81 99 PRO A O 1
ATOM 750 N N . ARG A 1 100 ? 11.296 6.179 -1.461 1.00 92.88 100 ARG A N 1
ATOM 751 C CA . ARG A 1 100 ? 10.924 4.777 -1.688 1.00 92.88 100 ARG A CA 1
ATOM 752 C C . ARG A 1 100 ? 12.184 3.926 -1.828 1.00 92.88 100 ARG A C 1
ATOM 754 O O . ARG A 1 100 ? 13.028 4.186 -2.677 1.00 92.88 100 ARG A O 1
ATOM 761 N N . THR A 1 101 ? 12.294 2.892 -1.001 1.00 91.44 101 THR A N 1
ATOM 762 C CA . THR A 1 101 ? 13.479 2.020 -0.930 1.00 91.44 101 THR A CA 1
ATOM 763 C C . THR A 1 101 ? 13.468 0.889 -1.960 1.00 91.44 101 THR A C 1
ATOM 765 O O . THR A 1 101 ? 14.431 0.128 -2.060 1.00 91.44 101 THR A O 1
ATOM 768 N N . ALA A 1 102 ? 12.357 0.739 -2.683 1.00 92.69 102 ALA A N 1
ATOM 769 C CA . ALA A 1 102 ? 12.150 -0.246 -3.730 1.00 92.69 102 ALA A CA 1
ATOM 770 C C . ALA A 1 102 ? 11.009 0.205 -4.653 1.00 92.69 102 ALA A C 1
ATOM 772 O O . ALA A 1 102 ? 10.095 0.916 -4.226 1.00 92.69 102 ALA A O 1
ATOM 773 N N . SER A 1 103 ? 11.037 -0.276 -5.891 1.00 93.69 103 SER A N 1
ATOM 774 C CA . SER A 1 103 ? 9.915 -0.203 -6.820 1.00 93.69 103 SER A CA 1
ATOM 775 C C . SER A 1 103 ? 8.938 -1.347 -6.565 1.00 93.69 103 SER A C 1
ATOM 777 O O . SER A 1 103 ? 9.342 -2.457 -6.204 1.00 93.69 103 SER A O 1
ATOM 779 N N . VAL A 1 104 ? 7.655 -1.100 -6.816 1.00 95.69 104 VAL A N 1
ATOM 780 C CA . VAL A 1 104 ? 6.603 -2.120 -6.773 1.00 95.69 104 VAL A CA 1
ATOM 781 C C . VAL A 1 104 ? 5.839 -2.096 -8.089 1.00 95.69 104 VAL A C 1
ATOM 783 O O . VAL A 1 104 ? 5.425 -1.037 -8.545 1.00 95.69 104 VAL A O 1
ATOM 786 N N . THR A 1 105 ? 5.663 -3.252 -8.723 1.00 95.88 105 THR A N 1
ATOM 787 C CA . THR A 1 105 ? 5.005 -3.387 -10.035 1.00 95.88 105 THR A CA 1
ATOM 788 C C . THR A 1 105 ? 3.926 -4.458 -9.979 1.00 95.88 105 THR A C 1
ATOM 790 O O . THR A 1 105 ? 4.138 -5.529 -9.404 1.00 95.88 105 THR A O 1
ATOM 793 N N . ALA A 1 106 ? 2.770 -4.198 -10.584 1.00 97.06 106 ALA A N 1
ATOM 794 C CA . ALA A 1 106 ? 1.711 -5.193 -10.691 1.00 97.06 106 ALA A CA 1
ATOM 795 C C . ALA A 1 106 ? 2.103 -6.305 -11.678 1.00 97.06 106 ALA A C 1
ATOM 797 O O . ALA A 1 106 ? 2.471 -6.039 -12.816 1.00 97.06 106 ALA A O 1
ATOM 798 N N . LEU A 1 107 ? 2.007 -7.573 -11.268 1.00 96.69 107 LEU A N 1
ATOM 799 C CA . LEU A 1 107 ? 2.253 -8.724 -12.153 1.00 96.69 107 LEU A CA 1
ATOM 800 C C . LEU A 1 107 ? 0.975 -9.218 -12.841 1.00 96.69 107 LEU A C 1
ATOM 802 O O . LEU A 1 107 ? 1.023 -9.848 -13.893 1.00 96.69 107 LEU A O 1
ATOM 806 N N . VAL A 1 108 ? -0.175 -8.950 -12.225 1.00 97.44 108 VAL A N 1
ATOM 807 C CA . VAL A 1 108 ? -1.523 -9.304 -12.694 1.00 97.44 108 VAL A CA 1
ATOM 808 C C . VAL A 1 108 ? -2.468 -8.129 -12.401 1.00 97.44 108 VAL A C 1
ATOM 810 O O . VAL A 1 108 ? -2.061 -7.221 -11.671 1.00 97.44 108 VAL A O 1
ATOM 813 N N . PRO A 1 109 ? -3.726 -8.121 -12.895 1.00 97.81 109 PRO A N 1
ATOM 814 C CA . PRO A 1 109 ? -4.663 -7.051 -12.564 1.00 97.81 109 PRO A CA 1
ATOM 815 C C . PRO A 1 109 ? -4.840 -6.969 -11.046 1.00 97.81 109 PRO A C 1
ATOM 817 O O . PRO A 1 109 ? -5.282 -7.938 -10.417 1.00 97.81 109 PRO A O 1
ATOM 820 N N . THR A 1 110 ? -4.453 -5.834 -10.473 1.00 97.19 110 THR A N 1
ATOM 821 C CA . THR A 1 110 ? -4.281 -5.661 -9.028 1.00 97.19 110 THR A CA 1
ATOM 822 C C . THR A 1 110 ? -5.192 -4.551 -8.530 1.00 97.19 110 THR A C 1
ATOM 824 O O . THR A 1 110 ? -5.274 -3.498 -9.149 1.00 97.19 110 THR A O 1
ATOM 827 N N . THR A 1 111 ? -5.861 -4.783 -7.405 1.00 96.44 111 THR A N 1
ATOM 828 C CA . THR A 1 111 ? -6.654 -3.772 -6.701 1.00 96.44 111 THR A CA 1
ATOM 829 C C . THR A 1 111 ? -5.975 -3.478 -5.373 1.00 96.44 111 THR A C 1
ATOM 831 O O . THR A 1 111 ? -5.704 -4.393 -4.588 1.00 96.44 111 THR A O 1
ATOM 834 N N . LEU A 1 112 ? -5.723 -2.202 -5.119 1.00 96.25 112 LEU A N 1
ATOM 835 C CA . LEU A 1 112 ? -5.085 -1.695 -3.912 1.00 96.25 112 LEU A CA 1
ATOM 836 C C . LEU A 1 112 ? -6.065 -0.827 -3.131 1.00 96.25 112 LEU A C 1
ATOM 838 O O . LEU A 1 112 ? -6.994 -0.266 -3.713 1.00 96.25 112 LEU A O 1
ATOM 842 N N . ALA A 1 113 ? -5.816 -0.675 -1.835 1.00 96.31 113 ALA A N 1
ATOM 843 C CA . ALA A 1 113 ? -6.286 0.473 -1.075 1.00 96.31 113 ALA A CA 1
ATOM 844 C C . ALA A 1 113 ? -5.079 1.242 -0.532 1.00 96.31 113 ALA A C 1
ATOM 846 O O . ALA A 1 113 ? -4.117 0.625 -0.075 1.00 96.31 113 ALA A O 1
ATOM 847 N N . SER A 1 114 ? -5.126 2.569 -0.579 1.00 96.56 114 SER A N 1
ATOM 848 C CA . SER A 1 114 ? -4.055 3.429 -0.086 1.00 96.56 114 SER A CA 1
ATOM 849 C C . SER A 1 114 ? -4.570 4.558 0.788 1.00 96.56 114 SER A C 1
ATOM 851 O O . SER A 1 114 ? -5.718 4.981 0.656 1.00 96.56 114 SER A O 1
ATOM 853 N N . CYS A 1 115 ? -3.714 5.049 1.675 1.00 95.69 115 CYS A N 1
ATOM 854 C CA . CYS A 1 115 ? -3.942 6.268 2.438 1.00 95.69 115 CYS A CA 1
ATOM 855 C C . CYS A 1 115 ? -2.678 7.127 2.471 1.00 95.69 115 CYS A C 1
ATOM 857 O O . CYS A 1 115 ? -1.577 6.631 2.214 1.00 95.69 115 CYS A O 1
ATOM 859 N N . ASP A 1 116 ? -2.860 8.414 2.742 1.00 95.19 116 ASP A N 1
ATOM 860 C CA . ASP A 1 116 ? -1.776 9.378 2.891 1.00 95.19 116 ASP A CA 1
ATOM 861 C C . ASP A 1 116 ? -1.041 9.222 4.231 1.00 95.19 116 ASP A C 1
ATOM 863 O O . ASP A 1 116 ? -1.408 8.424 5.100 1.00 95.19 116 ASP A O 1
ATOM 867 N N . LYS A 1 117 ? 0.030 10.003 4.392 1.00 93.56 117 LYS A N 1
ATOM 868 C CA . LYS A 1 117 ? 0.853 10.016 5.600 1.00 93.56 117 LYS A CA 1
ATOM 869 C C . LYS A 1 117 ? 0.068 10.359 6.868 1.00 93.56 117 LYS A C 1
ATOM 871 O O . LYS A 1 117 ? 0.316 9.730 7.889 1.00 93.56 117 LYS A O 1
ATOM 876 N N . GLU A 1 118 ? -0.849 11.324 6.814 1.00 94.94 118 GLU A N 1
ATOM 877 C CA . GLU A 1 118 ? -1.637 11.743 7.983 1.00 94.94 118 GLU A CA 1
ATOM 878 C C . GLU A 1 118 ? -2.519 10.592 8.477 1.00 94.94 118 GLU A C 1
ATOM 880 O O . GLU A 1 118 ? -2.436 10.192 9.638 1.00 94.94 118 GLU A O 1
ATOM 885 N N . THR A 1 119 ? -3.264 9.969 7.563 1.00 95.69 119 THR A N 1
ATOM 886 C CA . THR A 1 119 ? -4.089 8.795 7.863 1.00 95.69 119 THR A CA 1
ATOM 887 C C . THR A 1 119 ? -3.234 7.614 8.336 1.00 95.69 119 THR A C 1
ATOM 889 O O . THR A 1 119 ? -3.632 6.876 9.240 1.00 95.69 119 THR A O 1
ATOM 892 N N . PHE A 1 120 ? -2.061 7.401 7.729 1.00 95.56 120 PHE A N 1
ATOM 893 C CA . PHE A 1 120 ? -1.125 6.362 8.160 1.00 95.56 120 PHE A CA 1
ATOM 894 C C . PHE A 1 120 ? -0.643 6.604 9.592 1.00 95.56 120 PHE A C 1
ATOM 896 O O . PHE A 1 120 ? -0.712 5.687 10.407 1.00 95.56 120 PHE A O 1
ATOM 903 N N . ASP A 1 121 ? -0.175 7.813 9.905 1.00 94.00 121 ASP A N 1
ATOM 904 C CA . ASP A 1 121 ? 0.348 8.158 11.227 1.00 94.00 121 ASP A CA 1
ATOM 905 C C . ASP A 1 121 ? -0.742 8.051 12.311 1.00 94.00 121 ASP A C 1
ATOM 907 O O . ASP A 1 121 ? -0.442 7.600 13.417 1.00 94.00 121 ASP A O 1
ATOM 911 N N . GLU A 1 122 ? -1.997 8.392 11.995 1.00 94.69 122 GLU A N 1
ATOM 912 C CA . GLU A 1 122 ? -3.125 8.298 12.933 1.00 94.69 122 GLU A CA 1
ATOM 913 C C . GLU A 1 122 ? -3.570 6.848 13.198 1.00 94.69 122 GLU A C 1
ATOM 915 O 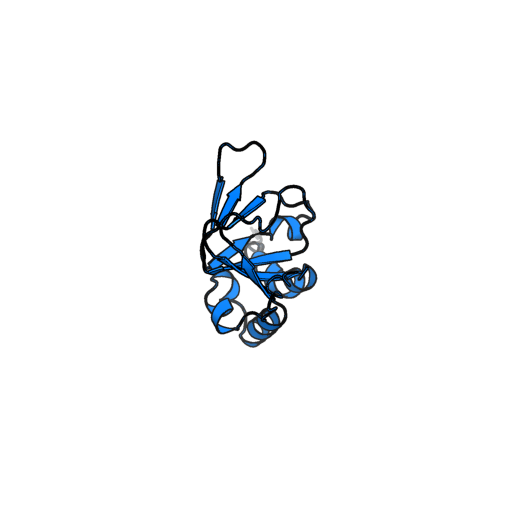O . GLU A 1 122 ? -3.753 6.461 14.352 1.00 94.69 122 GLU A O 1
ATOM 920 N N . PHE A 1 123 ? -3.760 6.037 12.150 1.00 94.06 123 PHE A N 1
ATOM 921 C CA . PHE A 1 123 ? -4.459 4.747 12.280 1.00 94.06 123 PHE A CA 1
ATOM 922 C C . PHE A 1 123 ? -3.576 3.515 12.116 1.00 94.06 123 PHE A C 1
ATOM 924 O O . PHE A 1 123 ? -3.885 2.464 12.673 1.00 94.06 123 PHE A O 1
ATOM 931 N N . VAL A 1 124 ? -2.521 3.606 11.308 1.00 93.44 124 VAL A N 1
ATOM 932 C CA . VAL A 1 124 ? -1.755 2.436 10.858 1.00 93.44 124 VAL A CA 1
ATOM 933 C C . VAL A 1 124 ? -0.420 2.342 11.589 1.00 93.44 124 VAL A C 1
ATOM 935 O O . VAL A 1 124 ? -0.030 1.265 12.026 1.00 93.44 124 VAL A O 1
ATOM 938 N N . ARG A 1 125 ? 0.268 3.468 11.784 1.00 92.31 125 ARG A N 1
ATOM 939 C CA . ARG A 1 125 ? 1.550 3.539 12.487 1.00 92.31 125 ARG A CA 1
ATOM 940 C C . ARG A 1 125 ? 1.515 2.971 13.913 1.00 92.31 125 ARG A C 1
ATOM 942 O O . ARG A 1 125 ? 2.468 2.269 14.252 1.00 92.31 125 A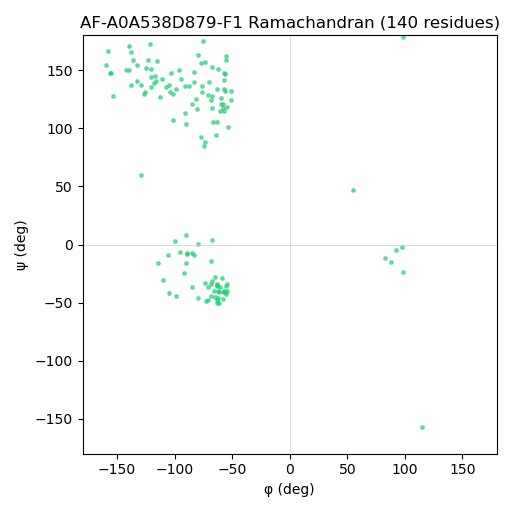RG A O 1
ATOM 949 N N . PRO A 1 126 ? 0.471 3.207 14.735 1.00 92.50 126 PRO A N 1
ATOM 950 C CA . PRO A 1 126 ? 0.405 2.641 16.083 1.00 92.50 126 PRO A CA 1
ATOM 951 C C . PRO A 1 126 ? 0.460 1.107 16.107 1.00 92.50 126 PRO A C 1
ATOM 953 O O . PRO A 1 126 ? 1.015 0.540 17.038 1.00 92.50 126 PRO A O 1
ATOM 956 N N . LEU A 1 127 ? -0.010 0.439 15.048 1.00 89.06 127 LEU A N 1
ATOM 957 C CA . LEU A 1 127 ? -0.023 -1.026 14.937 1.00 89.06 127 LEU A CA 1
ATOM 958 C C . LEU A 1 127 ? 1.377 -1.644 14.809 1.00 89.06 127 LEU A C 1
ATOM 960 O O . LEU A 1 127 ? 1.543 -2.848 14.965 1.00 89.06 127 LEU A O 1
ATOM 964 N N . PHE A 1 128 ? 2.399 -0.836 14.518 1.00 83.69 128 PHE A N 1
ATOM 965 C CA . PHE A 1 128 ? 3.794 -1.280 14.478 1.00 83.69 128 PHE A CA 1
ATOM 966 C C . PHE A 1 128 ? 4.545 -1.019 15.791 1.00 83.69 128 PHE A C 1
ATOM 968 O O . PHE A 1 128 ? 5.707 -1.406 15.908 1.00 83.69 128 PHE A O 1
ATOM 975 N N . ALA A 1 129 ? 3.930 -0.322 16.753 1.00 71.38 129 ALA A N 1
ATOM 976 C CA . ALA A 1 129 ? 4.598 0.149 17.965 1.00 71.38 129 ALA A CA 1
ATOM 977 C C . ALA A 1 129 ? 4.551 -0.851 19.138 1.00 71.38 129 ALA A C 1
ATOM 979 O O . ALA A 1 129 ? 5.354 -0.727 20.063 1.00 71.38 129 ALA A O 1
ATOM 980 N N . ASP A 1 130 ? 3.678 -1.860 19.091 1.00 55.53 130 ASP A N 1
ATOM 981 C CA . ASP A 1 130 ? 3.402 -2.736 20.241 1.00 55.53 130 ASP A CA 1
ATOM 982 C C . ASP A 1 130 ? 4.448 -3.845 20.496 1.00 55.53 130 ASP A C 1
ATOM 984 O O . ASP A 1 130 ? 4.347 -4.564 21.487 1.00 55.53 130 ASP A O 1
ATOM 988 N N . ASP A 1 131 ? 5.517 -3.941 19.695 1.00 51.28 131 ASP A N 1
ATOM 989 C CA . ASP A 1 131 ? 6.616 -4.904 19.927 1.00 51.28 131 ASP A CA 1
ATOM 990 C C . ASP A 1 131 ? 7.758 -4.343 20.814 1.00 51.28 131 ASP A C 1
ATOM 992 O O . ASP A 1 131 ? 8.805 -4.964 20.987 1.00 51.28 131 ASP A O 1
ATOM 996 N N . GLN A 1 132 ? 7.578 -3.153 21.402 1.00 46.03 132 GLN A N 1
ATOM 997 C CA . GLN A 1 132 ? 8.503 -2.551 22.376 1.00 46.03 132 GLN A CA 1
ATOM 998 C C . GLN A 1 132 ? 7.768 -2.084 23.639 1.00 46.03 132 GLN A C 1
ATOM 1000 O O . GLN A 1 132 ? 7.837 -0.922 24.040 1.00 46.03 132 GLN A O 1
ATOM 1005 N N . ALA A 1 133 ? 7.101 -3.003 24.336 1.00 42.75 133 ALA A N 1
ATOM 1006 C CA . ALA A 1 133 ? 6.933 -2.809 25.770 1.00 42.75 133 ALA A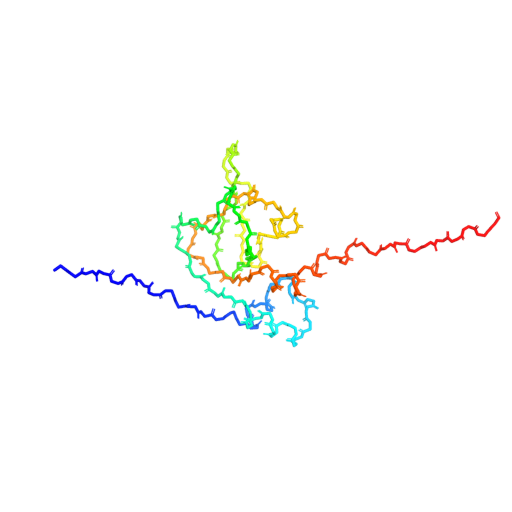 CA 1
ATOM 1007 C C . ALA A 1 133 ? 8.321 -2.953 26.427 1.00 42.75 133 ALA A C 1
ATOM 1009 O O . ALA A 1 133 ? 8.963 -3.992 26.243 1.00 42.75 133 ALA A O 1
ATOM 1010 N N . PRO A 1 134 ? 8.826 -1.968 27.197 1.00 46.19 134 PRO A N 1
ATOM 1011 C CA . PRO A 1 134 ? 9.971 -2.222 28.053 1.00 46.19 134 PRO A CA 1
ATOM 1012 C C . PRO A 1 134 ? 9.548 -3.322 29.026 1.00 46.19 134 PRO A C 1
ATOM 1014 O O . PRO A 1 134 ? 8.636 -3.128 29.830 1.00 46.19 134 PRO A O 1
ATOM 1017 N N . SER A 1 135 ? 10.181 -4.491 28.934 1.00 52.09 135 SER A N 1
ATOM 1018 C CA . SER A 1 135 ? 10.123 -5.508 29.978 1.00 52.09 135 SER A CA 1
ATOM 1019 C C . SER A 1 135 ? 10.540 -4.830 31.282 1.00 52.09 135 SER A C 1
ATOM 1021 O O . SER A 1 135 ? 11.714 -4.508 31.477 1.00 52.09 135 SER A O 1
ATOM 1023 N N . GLY A 1 136 ? 9.536 -4.496 32.096 1.00 50.38 136 GLY A N 1
ATOM 1024 C CA . GLY A 1 136 ? 9.679 -3.702 33.302 1.00 50.38 136 GLY A CA 1
ATOM 1025 C C . GLY A 1 136 ? 10.673 -4.328 34.267 1.00 50.38 136 GLY A C 1
ATOM 1026 O O . GLY A 1 136 ? 10.831 -5.547 34.336 1.00 50.38 136 GLY A O 1
ATOM 1027 N N . GLY A 1 137 ? 11.352 -3.442 34.990 1.00 55.22 137 GLY A N 1
ATOM 1028 C CA . GLY A 1 137 ? 12.398 -3.769 35.936 1.00 55.22 137 GLY A CA 1
ATOM 1029 C C . GLY A 1 137 ? 11.977 -4.834 36.938 1.00 55.22 137 GLY A C 1
ATOM 1030 O O . GLY A 1 137 ? 10.936 -4.743 37.585 1.00 55.22 137 GLY A O 1
ATOM 1031 N N . SER A 1 138 ? 12.854 -5.811 37.105 1.00 51.62 138 SER A N 1
ATOM 1032 C CA . SER A 1 138 ? 13.000 -6.476 38.389 1.00 51.62 138 SER A CA 1
ATOM 1033 C C . SER A 1 138 ? 14.055 -5.674 39.137 1.00 51.62 138 SER A C 1
ATOM 1035 O O . SER A 1 138 ? 15.227 -5.707 38.772 1.00 51.62 138 SER A O 1
ATOM 1037 N N . GLY A 1 139 ? 13.614 -4.864 40.099 1.00 53.09 139 GLY A N 1
ATOM 1038 C CA . GLY A 1 139 ? 14.520 -4.292 41.081 1.00 53.09 139 GLY A CA 1
ATOM 1039 C C . GLY A 1 139 ? 15.225 -5.437 41.796 1.00 53.09 139 GLY A C 1
ATOM 1040 O O . GLY A 1 139 ? 14.573 -6.313 42.360 1.00 53.09 139 GLY A O 1
ATOM 1041 N N . GLU A 1 140 ? 16.549 -5.449 41.719 1.00 50.50 140 GLU A N 1
ATOM 1042 C CA . GLU A 1 140 ? 17.380 -6.221 42.630 1.00 50.50 140 GLU A CA 1
ATOM 1043 C C . GLU A 1 140 ? 17.353 -5.498 43.984 1.00 50.50 140 GLU A C 1
ATOM 1045 O O . GLU A 1 140 ? 18.156 -4.607 44.248 1.00 50.50 140 GLU A O 1
ATOM 1050 N N . ASP A 1 141 ? 16.366 -5.844 44.813 1.00 54.81 141 ASP A N 1
ATOM 1051 C CA . ASP A 1 141 ? 16.515 -5.780 46.266 1.00 54.81 141 ASP A CA 1
ATOM 1052 C C . ASP A 1 141 ? 17.266 -7.052 46.691 1.00 54.81 141 ASP A C 1
ATOM 1054 O O . ASP A 1 141 ? 16.764 -8.167 46.502 1.00 54.81 141 ASP A O 1
ATOM 1058 N N . GLY A 1 142 ? 18.470 -6.886 47.246 1.00 52.16 142 GLY A N 1
ATOM 1059 C CA . GLY A 1 142 ? 19.296 -7.972 47.785 1.00 52.16 142 GLY A CA 1
ATOM 1060 C C . GLY A 1 142 ? 20.697 -7.533 48.174 1.00 52.16 142 GLY A C 1
ATOM 1061 O O . GLY A 1 142 ? 21.603 -7.706 47.333 1.00 52.16 142 GLY A O 1
#

Sequence (142 aa):
MSATIGPVPRFATATVTELARIGLFQELPGEVLTKLAHNMRRADVAPGDPIVLEGEEGDHFYVILRGLVAVSNQGGLGPRRMLRPGDYFGEVALTMHVPRTASVTALVPTTLASCDKETFDEFVRPLFADDQAPSGGSGEDG

Solvent-accessible surface area (backbone atoms only — not comparable to full-atom values): 8158 Å² total; per-residue (Å²): 136,84,80,79,80,66,84,75,81,73,77,40,60,39,46,51,77,62,48,64,66,22,69,86,47,62,83,49,54,72,70,55,40,46,55,50,17,68,61,18,41,31,48,80,42,54,54,71,40,73,79,46,53,49,70,35,84,41,56,47,37,39,36,32,71,37,46,37,33,36,32,32,42,94,92,52,98,56,68,79,44,76,45,42,55,48,39,70,52,47,58,63,15,62,73,70,74,40,47,24,85,40,24,32,32,25,70,32,68,22,33,35,31,32,28,45,52,67,58,34,62,72,68,50,51,62,75,71,54,77,87,65,71,77,81,71,83,80,79,85,83,131

Nearest PDB structures (foldseek):
  5j48-assembly1_A  TM=9.275E-01  e=1.363E-10  Homo sapiens
  5v4s-assembly1_A  TM=8.964E-01  e=6.918E-11  Leptospira licerasiae serovar Varillal str. VAR 010
  4d7t-assembly1_A  TM=9.263E-01  e=2.687E-10  Spirochaeta thermophila DSM 6192
  3r6s-assembly4_F-3  TM=8.780E-01  e=3.890E-10  Corynebacterium glutamicum
  8vtb-assembly1_A  TM=7.961E-01  e=1.856E-10  Spirochaeta thermophila

pLDDT: mean 83.87, std 18.05, range [37.69, 97.81]

Secondary structure (DSSP, 8-state):
-----PPP---EEPPHHHHTTSGGGTTS-HHHHHHHHHH-EEEEE-TT-EEE-TTS---EEEEEEES-EEEE-TTSSS-SEEE-TT-EE-HHHHHHT---SSEEEESSSEEEEEEEHHHIIIIIGGGGSTT-----------

Foldseek 3Di:
DDDPPPPDWPWDFADLVLQCVQPLCVPPDSVLSRVLSRQKTKGKDAAFDWPFAFPAQQFKKKAWSAAKKFKAAPPDPDGPDIDGHNDIDSVCCLVVVGTHRTIMGTRHTTMMIMHGSVSCVPRRVVSVVPVDDPPDDDDPPD

Radius of gyration: 18.22 Å; Cα contacts (8 Å, |Δi|>4): 258; chains: 1; bounding box: 36×25×82 Å

Mean predicted aligned error: 8.93 Å